Protein AF-A0A1E1WYD9-F1 (afdb_monomer_lite)

Organism: NCBI:txid187763

InterPro domains:
  IPR003378 Fringe-like, glycosyltrans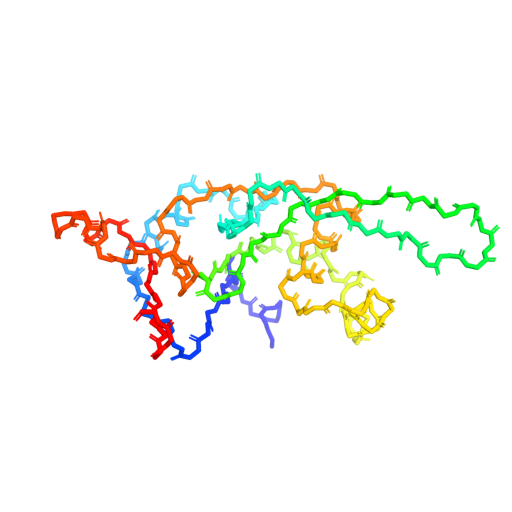ferase domain [PF02434] (2-151)

Sequence (152 aa):
FFLDSTKKWMCHFDDDNYVNVPRLVRLLQEYDPREDWYLGKPSIRQPLEILARDSSRPQRKISFWFATGGAGFCISRSLALKMLPLAGAGKFISIGEHIRLPDDVTMGYIIEHLLKKNLTVVENFHSHLEPMKFLKKEALSDQVTFSYSKFG

Radius of gyration: 16.14 Å; chains: 1; bounding box: 39×32×45 Å

Structure (mmCIF, N/CA/C/O backbone):
data_AF-A0A1E1WYD9-F1
#
_entry.id   AF-A0A1E1WYD9-F1
#
loop_
_atom_site.group_PDB
_atom_site.id
_atom_site.type_symbol
_atom_site.label_atom_id
_atom_site.label_alt_id
_atom_site.label_comp_id
_atom_site.label_asym_id
_atom_site.label_entity_id
_atom_site.label_seq_id
_atom_site.pdbx_PDB_ins_code
_atom_site.Cartn_x
_atom_site.Cartn_y
_atom_site.Cartn_z
_atom_site.occupancy
_atom_site.B_iso_or_equiv
_atom_site.auth_seq_id
_atom_site.auth_comp_id
_atom_site.auth_asym_id
_atom_site.auth_atom_id
_atom_site.pdbx_PDB_model_num
ATOM 1 N N . PHE A 1 1 ? -0.277 -19.721 -4.784 1.00 76.50 1 PHE A N 1
ATOM 2 C CA . PHE A 1 1 ? 0.007 -18.282 -4.579 1.00 76.50 1 PHE A CA 1
ATOM 3 C C . PHE A 1 1 ? -1.288 -17.466 -4.678 1.00 76.50 1 PHE A C 1
ATOM 5 O O . PHE A 1 1 ? -2.305 -18.025 -5.071 1.00 76.50 1 PHE A O 1
ATOM 12 N N . PHE A 1 2 ? -1.312 -16.178 -4.289 1.00 92.00 2 PHE A N 1
ATOM 13 C CA . PHE A 1 2 ? -2.545 -15.354 -4.262 1.00 92.00 2 PHE A CA 1
ATOM 14 C C . PHE A 1 2 ? -3.320 -15.368 -5.590 1.00 92.00 2 PHE A C 1
ATOM 16 O O . PHE A 1 2 ? -4.537 -15.551 -5.588 1.00 92.00 2 PHE A O 1
ATOM 23 N N . LEU A 1 3 ? -2.625 -15.225 -6.720 1.00 92.50 3 LEU A N 1
ATOM 24 C CA . LEU A 1 3 ? -3.264 -15.198 -8.039 1.00 92.50 3 LEU A CA 1
ATOM 25 C C . LEU A 1 3 ? -3.870 -16.552 -8.445 1.00 92.50 3 LEU A C 1
ATOM 27 O O . LEU A 1 3 ? -4.884 -16.555 -9.142 1.00 92.50 3 LEU A O 1
ATOM 31 N N . ASP A 1 4 ? -3.348 -17.665 -7.922 1.00 93.25 4 ASP A N 1
ATOM 32 C CA . ASP A 1 4 ? -3.930 -19.008 -8.101 1.00 93.25 4 ASP A CA 1
ATOM 33 C C . ASP A 1 4 ? -5.179 -19.223 -7.233 1.00 93.25 4 ASP A C 1
ATOM 35 O O . ASP A 1 4 ? -5.936 -20.170 -7.428 1.00 93.25 4 ASP A O 1
ATOM 39 N N . SER A 1 5 ? -5.402 -18.354 -6.244 1.00 94.88 5 SER A N 1
ATOM 40 C CA . SER A 1 5 ? -6.604 -18.380 -5.415 1.00 94.88 5 SER A CA 1
ATOM 41 C C . SER A 1 5 ? -7.751 -17.604 -6.069 1.00 94.88 5 SER A C 1
ATOM 43 O O . SER A 1 5 ? -7.541 -16.771 -6.949 1.00 94.88 5 SER A O 1
ATOM 45 N N . THR A 1 6 ? -8.972 -17.785 -5.564 1.00 93.81 6 THR A N 1
ATOM 46 C CA . THR A 1 6 ? -10.158 -16.990 -5.939 1.00 93.81 6 THR A CA 1
ATOM 47 C C . THR A 1 6 ? -10.335 -15.727 -5.084 1.00 93.81 6 THR A C 1
ATOM 49 O O . THR A 1 6 ? -11.394 -15.096 -5.100 1.00 93.81 6 THR A O 1
ATOM 52 N N . LYS A 1 7 ? -9.320 -15.346 -4.295 1.00 97.75 7 LYS A N 1
ATOM 53 C CA . LYS A 1 7 ? -9.411 -14.207 -3.375 1.00 97.75 7 LYS A CA 1
ATOM 54 C C . LYS A 1 7 ? -9.367 -12.875 -4.134 1.00 97.75 7 LYS A C 1
ATOM 56 O O . LYS A 1 7 ? -8.676 -12.725 -5.142 1.00 97.75 7 LYS A O 1
ATOM 61 N N . LYS A 1 8 ? -10.133 -11.911 -3.615 1.00 98.19 8 LYS A N 1
ATOM 62 C CA . LYS A 1 8 ? -10.319 -10.557 -4.170 1.00 98.19 8 LYS A CA 1
ATOM 63 C C . LYS A 1 8 ? -9.222 -9.574 -3.752 1.00 98.19 8 LYS A C 1
ATOM 65 O O . LYS A 1 8 ? -8.985 -8.606 -4.464 1.00 98.19 8 LYS A O 1
ATOM 70 N N . TRP A 1 9 ? -8.575 -9.842 -2.623 1.00 98.56 9 TRP A N 1
ATOM 71 C CA . TRP A 1 9 ? -7.601 -8.966 -1.983 1.00 98.56 9 TRP A CA 1
ATOM 72 C C . TRP A 1 9 ? -6.399 -9.778 -1.517 1.00 98.56 9 TRP A C 1
ATOM 74 O O . TRP A 1 9 ? -6.566 -10.898 -1.026 1.00 98.56 9 TRP A O 1
ATOM 84 N N . MET A 1 10 ? -5.214 -9.196 -1.663 1.00 97.88 10 MET A N 1
ATOM 85 C CA . MET A 1 10 ? -3.997 -9.618 -0.979 1.00 97.88 10 MET A CA 1
ATOM 86 C C . MET A 1 10 ? -3.626 -8.516 -0.002 1.00 97.88 10 MET A C 1
ATOM 88 O O . MET A 1 10 ? -3.658 -7.350 -0.383 1.00 97.88 10 MET A O 1
ATOM 92 N N . CYS A 1 11 ? -3.297 -8.883 1.231 1.00 98.50 11 CYS A N 1
ATOM 93 C CA . CYS A 1 11 ? -2.753 -7.957 2.209 1.00 98.50 11 CYS A CA 1
ATOM 94 C C . CYS A 1 11 ? -1.449 -8.521 2.766 1.00 98.50 11 CYS A C 1
ATOM 96 O O . CYS A 1 11 ? -1.357 -9.728 3.003 1.00 98.50 11 CYS A O 1
ATOM 98 N N . HIS A 1 12 ? -0.473 -7.641 2.954 1.00 98.25 12 HIS A N 1
ATOM 99 C CA . HIS A 1 12 ? 0.809 -7.917 3.592 1.00 98.25 12 HIS A CA 1
ATOM 100 C C . HIS A 1 12 ? 0.808 -7.326 4.998 1.00 98.25 12 HIS A C 1
ATOM 102 O O . HIS A 1 12 ? 0.322 -6.209 5.177 1.00 98.25 12 HIS A O 1
ATOM 108 N N . PHE A 1 13 ? 1.367 -8.066 5.953 1.00 97.69 13 PHE A N 1
ATOM 109 C CA . PHE A 1 13 ? 1.596 -7.650 7.335 1.00 97.69 13 PHE A CA 1
ATOM 110 C C . PHE A 1 13 ? 2.886 -8.313 7.831 1.00 97.69 13 PHE A C 1
ATOM 112 O O . PHE A 1 13 ? 3.134 -9.474 7.489 1.00 97.69 13 PHE A O 1
ATOM 119 N N . ASP A 1 14 ? 3.671 -7.595 8.630 1.00 95.75 14 ASP A N 1
ATOM 120 C CA . ASP A 1 14 ? 4.871 -8.138 9.276 1.00 95.75 14 ASP A CA 1
ATOM 121 C C . ASP A 1 14 ? 4.492 -8.968 10.520 1.00 95.75 14 ASP A C 1
ATOM 123 O O . ASP A 1 14 ? 3.357 -8.920 11.003 1.00 95.75 14 ASP A O 1
ATOM 127 N N . ASP A 1 15 ? 5.428 -9.755 11.054 1.00 95.38 15 ASP A N 1
ATOM 128 C CA . ASP A 1 15 ? 5.188 -10.602 12.234 1.00 95.38 15 ASP A CA 1
ATOM 129 C C . ASP A 1 15 ? 5.036 -9.807 13.544 1.00 95.38 15 ASP A C 1
ATOM 131 O O . ASP A 1 15 ? 4.518 -10.332 14.533 1.00 95.38 15 ASP A O 1
ATOM 135 N N . ASP A 1 16 ? 5.410 -8.526 13.532 1.00 94.00 16 ASP A N 1
ATOM 136 C CA . ASP A 1 16 ? 5.186 -7.570 14.616 1.00 94.00 16 ASP A CA 1
ATOM 137 C C . ASP A 1 16 ? 3.827 -6.842 14.536 1.00 94.00 16 ASP A C 1
ATOM 139 O O . ASP A 1 16 ? 3.520 -5.995 15.382 1.00 94.00 16 ASP A O 1
ATOM 143 N N . ASN A 1 17 ? 2.994 -7.149 13.534 1.00 97.19 17 ASN A N 1
ATOM 144 C CA . ASN A 1 17 ? 1.709 -6.487 13.342 1.00 97.19 17 ASN A CA 1
ATOM 145 C C . ASN A 1 17 ? 0.567 -7.176 14.106 1.00 97.19 17 ASN A C 1
ATOM 147 O O . ASN A 1 17 ? 0.287 -8.364 13.942 1.00 97.19 17 ASN A O 1
ATOM 151 N N . TYR A 1 18 ? -0.198 -6.384 14.860 1.00 97.12 18 TYR A N 1
ATOM 152 C CA . TYR A 1 18 ? -1.558 -6.739 15.257 1.00 97.12 18 TYR A CA 1
ATOM 153 C C . TYR A 1 18 ? -2.531 -6.336 14.149 1.00 97.12 18 TYR A C 1
ATOM 155 O O . TYR A 1 18 ? -2.541 -5.178 13.733 1.00 97.12 18 TYR A O 1
ATOM 163 N N . VAL A 1 19 ? -3.407 -7.251 13.726 1.00 98.38 19 VAL A N 1
ATOM 164 C CA . VAL A 1 19 ? -4.396 -6.995 12.668 1.00 98.38 19 VAL A CA 1
ATOM 165 C C . VAL A 1 19 ? -5.818 -7.143 13.206 1.00 98.38 19 VAL A C 1
ATOM 167 O O . VAL A 1 19 ? -6.256 -8.231 13.585 1.00 98.38 19 VAL A O 1
ATOM 170 N N . ASN A 1 20 ? -6.587 -6.056 13.170 1.00 98.25 20 ASN A N 1
ATOM 171 C CA . ASN A 1 20 ? -8.019 -6.059 13.450 1.00 98.25 20 ASN A CA 1
ATOM 172 C C . ASN A 1 20 ? -8.785 -6.545 12.208 1.00 98.25 20 ASN A C 1
ATOM 174 O O . ASN A 1 20 ? -9.271 -5.760 11.389 1.00 98.25 20 ASN A O 1
ATOM 178 N N . VAL A 1 21 ? -8.880 -7.867 12.052 1.00 98.31 21 VAL A N 1
ATOM 179 C CA . VAL A 1 21 ? -9.481 -8.502 10.867 1.00 98.31 21 VAL A CA 1
ATOM 180 C C . VAL A 1 21 ? -10.927 -8.045 10.599 1.00 98.31 21 VAL A C 1
ATOM 182 O O . VAL A 1 21 ? -11.226 -7.735 9.444 1.00 98.31 21 VAL A O 1
ATOM 185 N N . PRO A 1 22 ? -11.839 -7.933 11.591 1.00 98.19 22 PRO A N 1
ATOM 186 C CA . PRO A 1 22 ? -13.181 -7.402 11.343 1.00 98.19 22 PRO A CA 1
ATOM 187 C C . PRO A 1 22 ? -13.177 -5.988 10.750 1.00 98.19 22 PRO A C 1
ATOM 189 O O . PRO A 1 22 ? -13.935 -5.717 9.814 1.00 98.19 22 PRO A O 1
ATOM 192 N N . ARG A 1 23 ? -12.316 -5.092 11.252 1.00 98.25 23 ARG A N 1
ATOM 193 C CA . ARG A 1 23 ? -12.184 -3.736 10.705 1.00 98.25 23 ARG A CA 1
ATOM 194 C C . ARG A 1 23 ? -11.578 -3.747 9.303 1.00 98.25 23 ARG A C 1
ATOM 196 O O . ARG A 1 23 ? -12.102 -3.046 8.438 1.00 98.25 23 ARG A O 1
ATOM 203 N N . LEU A 1 24 ? -10.553 -4.571 9.065 1.00 98.69 24 LEU A N 1
ATOM 204 C CA . LEU A 1 24 ? -9.955 -4.769 7.742 1.00 98.69 24 LEU A CA 1
ATOM 205 C C . LEU A 1 24 ? -11.007 -5.205 6.717 1.00 98.69 24 LEU A C 1
ATOM 207 O O . LEU A 1 24 ? -11.109 -4.613 5.649 1.00 98.69 24 LEU A O 1
ATOM 211 N N . VAL A 1 25 ? -11.825 -6.210 7.039 1.00 98.38 25 VAL A N 1
ATOM 212 C CA . VAL A 1 25 ? -12.864 -6.703 6.121 1.00 98.38 25 VAL A CA 1
ATOM 213 C C . VAL A 1 25 ? -13.879 -5.608 5.794 1.00 98.38 25 VAL A C 1
ATOM 215 O O . VAL A 1 25 ? -14.225 -5.460 4.625 1.00 98.38 25 VAL A O 1
ATOM 218 N N . ARG A 1 26 ? -14.319 -4.822 6.789 1.00 98.44 26 ARG A N 1
ATOM 219 C CA . ARG A 1 26 ? -15.225 -3.682 6.559 1.00 98.44 26 ARG A CA 1
ATOM 220 C C . ARG A 1 26 ? -14.594 -2.640 5.639 1.00 98.44 26 ARG A C 1
ATOM 222 O O . ARG A 1 26 ? -15.234 -2.252 4.674 1.00 98.44 26 ARG A O 1
ATOM 229 N N . LEU A 1 27 ? -13.335 -2.269 5.886 1.00 98.56 27 LEU A N 1
ATOM 230 C CA . LEU A 1 27 ? -12.596 -1.344 5.023 1.00 98.56 27 LEU A CA 1
ATOM 231 C C . LEU A 1 27 ? -12.559 -1.854 3.576 1.00 98.56 27 LEU A C 1
ATOM 233 O O . LEU A 1 27 ? -12.897 -1.128 2.653 1.00 98.56 27 LEU A O 1
ATOM 237 N N . LEU A 1 28 ? -12.180 -3.116 3.361 1.00 98.62 28 LEU A N 1
ATOM 238 C CA . LEU A 1 28 ? -12.050 -3.687 2.015 1.00 98.62 28 LEU A CA 1
ATOM 239 C C . LEU A 1 28 ? -13.388 -3.816 1.265 1.00 98.62 28 LEU A C 1
ATOM 241 O O . LEU A 1 28 ? -13.381 -3.976 0.045 1.00 98.62 28 LEU A O 1
ATOM 245 N N . GLN A 1 29 ? -14.526 -3.784 1.965 1.00 98.25 29 GLN A N 1
ATOM 246 C CA . GLN A 1 29 ? -15.860 -3.766 1.353 1.00 98.25 29 GLN A CA 1
ATOM 247 C C . GLN A 1 29 ? -16.242 -2.389 0.796 1.00 98.25 29 GLN A C 1
ATOM 249 O O . GLN A 1 29 ? -17.143 -2.317 -0.037 1.00 98.25 29 GLN A O 1
ATOM 254 N N . GLU A 1 30 ? -15.559 -1.322 1.216 1.00 98.31 30 GLU A N 1
ATOM 255 C CA . GLU A 1 30 ? -15.791 0.046 0.736 1.00 98.31 30 GLU A CA 1
ATOM 256 C C . GLU A 1 30 ? -15.247 0.262 -0.695 1.00 98.31 30 GLU A C 1
ATOM 258 O O . GLU A 1 30 ? -15.606 1.238 -1.348 1.00 98.31 30 GLU A O 1
ATOM 263 N N . TYR A 1 31 ? -14.427 -0.665 -1.210 1.00 98.44 31 TYR A N 1
ATOM 264 C CA . TYR A 1 31 ? -13.738 -0.557 -2.500 1.00 98.44 31 TYR A CA 1
ATOM 265 C C . TYR A 1 31 ? -14.141 -1.684 -3.463 1.00 98.44 31 TYR A C 1
ATOM 267 O O . TYR A 1 31 ? -14.209 -2.853 -3.075 1.00 98.44 31 TYR A O 1
ATOM 275 N N . ASP A 1 32 ? -14.345 -1.369 -4.750 1.00 98.38 32 ASP A N 1
ATOM 276 C CA . ASP A 1 32 ? -14.593 -2.393 -5.775 1.00 98.38 32 ASP A CA 1
ATOM 277 C C . ASP A 1 32 ? -13.287 -3.146 -6.107 1.00 98.38 32 ASP A C 1
ATOM 279 O O . ASP A 1 32 ? -12.370 -2.562 -6.686 1.00 98.38 32 ASP A O 1
ATOM 283 N N . PRO A 1 33 ? -13.169 -4.457 -5.818 1.00 97.62 33 PRO A N 1
ATOM 284 C CA . PRO A 1 33 ? -11.943 -5.221 -6.071 1.00 97.62 33 PRO A CA 1
ATOM 285 C C . PRO A 1 33 ? -11.625 -5.434 -7.562 1.00 97.62 33 PRO A C 1
ATOM 287 O O . PRO A 1 33 ? -10.569 -5.988 -7.890 1.00 97.62 33 PRO A O 1
ATOM 290 N N . ARG A 1 34 ? -12.543 -5.066 -8.467 1.00 97.50 34 ARG A N 1
ATOM 291 C CA . ARG A 1 34 ? -12.327 -5.070 -9.923 1.00 97.50 34 ARG A CA 1
ATOM 292 C C . ARG A 1 34 ? -11.590 -3.822 -10.404 1.00 97.50 34 ARG A C 1
ATOM 294 O O . ARG A 1 34 ? -11.094 -3.821 -11.526 1.00 97.50 34 ARG A O 1
ATOM 301 N N . GLU A 1 35 ? -11.503 -2.794 -9.569 1.00 98.44 35 GLU A N 1
ATOM 302 C CA . GLU A 1 35 ? -10.683 -1.612 -9.810 1.00 98.44 35 GLU A CA 1
ATOM 303 C C . GLU A 1 35 ? -9.280 -1.785 -9.216 1.00 98.44 35 GLU A C 1
ATOM 305 O O . GLU A 1 35 ? -9.002 -2.731 -8.473 1.00 98.44 35 GLU A O 1
ATOM 310 N N . ASP A 1 36 ? -8.363 -0.892 -9.581 1.00 98.56 36 ASP A N 1
ATOM 311 C CA . ASP A 1 36 ? -6.958 -0.981 -9.192 1.00 98.56 36 ASP A CA 1
ATOM 312 C C . ASP A 1 36 ? -6.718 -0.236 -7.878 1.00 98.56 36 ASP A C 1
ATOM 314 O O . ASP A 1 36 ? -6.528 0.979 -7.885 1.00 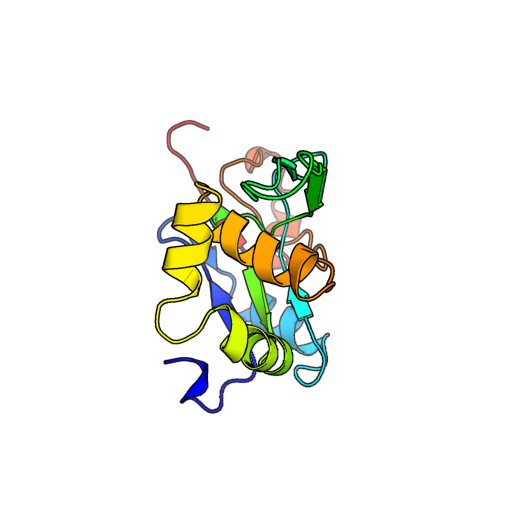98.56 36 ASP A O 1
ATOM 318 N N . TRP A 1 37 ? -6.687 -0.969 -6.767 1.00 98.75 37 TRP A N 1
ATOM 319 C CA . TRP A 1 37 ? -6.491 -0.388 -5.442 1.00 98.75 37 TRP A CA 1
ATOM 320 C C . TRP A 1 37 ? -5.163 -0.813 -4.842 1.00 98.75 37 TRP A C 1
ATOM 322 O O . TRP A 1 37 ? -4.871 -2.008 -4.768 1.00 98.75 37 TRP A O 1
ATOM 332 N N . TYR A 1 38 ? -4.407 0.177 -4.373 1.00 98.81 38 TYR A N 1
ATOM 333 C CA . TYR A 1 38 ? -3.259 0.020 -3.489 1.00 98.81 38 TYR A CA 1
ATOM 334 C C . TYR A 1 38 ? -3.559 0.795 -2.211 1.00 98.81 38 TYR A C 1
ATOM 336 O O . TYR A 1 38 ? -3.549 2.021 -2.224 1.00 98.81 38 TYR A O 1
ATOM 344 N N . LEU A 1 39 ? -3.915 0.082 -1.147 1.00 98.88 39 LEU A N 1
ATOM 345 C CA . LEU A 1 39 ? -4.378 0.651 0.116 1.00 98.88 39 LEU A CA 1
ATOM 346 C C . LEU A 1 39 ? -3.284 0.502 1.169 1.00 98.88 39 LEU A C 1
ATOM 348 O O . LEU A 1 39 ? -2.757 -0.594 1.351 1.00 98.88 39 LEU A O 1
ATOM 352 N N . GLY A 1 40 ? -2.976 1.567 1.896 1.00 98.56 40 GLY A N 1
ATOM 353 C CA . GLY A 1 40 ? -2.011 1.519 2.992 1.00 98.56 40 GLY A CA 1
ATOM 354 C C . GLY A 1 40 ? -1.628 2.914 3.455 1.00 98.56 40 GLY A C 1
ATOM 355 O O . GLY A 1 40 ? -2.319 3.882 3.141 1.00 98.56 40 GLY A O 1
ATOM 356 N N . LYS A 1 41 ? -0.520 3.031 4.185 1.00 98.12 41 LYS A N 1
ATOM 357 C CA . LYS A 1 41 ? -0.061 4.315 4.721 1.00 98.12 41 LYS A CA 1
ATOM 358 C C . LYS A 1 41 ? 1.441 4.506 4.506 1.00 98.12 41 LYS A C 1
ATOM 360 O O . LYS A 1 41 ? 2.207 3.599 4.835 1.00 98.12 41 LYS A O 1
ATOM 365 N N . PRO A 1 42 ? 1.888 5.650 3.959 1.00 97.31 42 PRO A N 1
ATOM 366 C CA . PRO A 1 42 ? 3.305 5.978 3.927 1.00 97.31 42 PRO A CA 1
ATOM 367 C C . PRO A 1 42 ? 3.758 6.454 5.315 1.00 97.31 42 PRO A C 1
ATOM 369 O O . PRO A 1 42 ? 3.099 7.276 5.945 1.00 97.31 42 PRO A O 1
ATOM 372 N N . SER A 1 43 ? 4.917 5.993 5.784 1.00 91.50 43 SER A N 1
ATOM 373 C CA . SER A 1 43 ? 5.555 6.500 7.013 1.00 91.50 43 SER A CA 1
ATOM 374 C C . SER A 1 43 ? 6.564 7.634 6.761 1.00 91.50 43 SER A C 1
ATOM 376 O O . SER A 1 43 ? 7.243 8.084 7.682 1.00 91.50 43 SER A O 1
ATOM 378 N N . ILE A 1 44 ? 6.665 8.126 5.522 1.00 93.00 44 ILE A N 1
ATOM 379 C CA . ILE A 1 44 ? 7.499 9.277 5.140 1.00 93.00 44 ILE A CA 1
ATOM 380 C C . ILE A 1 44 ? 6.636 10.503 4.825 1.00 93.00 44 ILE A C 1
ATOM 382 O O . ILE A 1 44 ? 5.483 10.379 4.429 1.00 93.00 44 ILE A O 1
ATOM 386 N N . ARG A 1 45 ? 7.193 11.709 5.005 1.00 92.38 45 ARG A N 1
ATOM 387 C CA . ARG A 1 45 ? 6.455 12.983 4.842 1.00 92.38 45 ARG A CA 1
ATOM 388 C C . ARG A 1 45 ? 6.390 13.507 3.407 1.00 9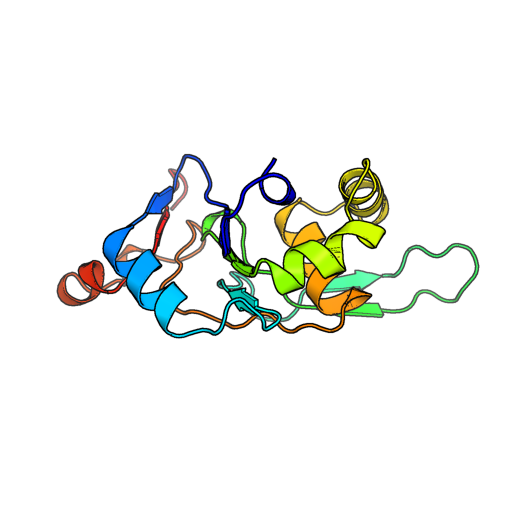2.38 45 ARG A C 1
ATOM 390 O O . ARG A 1 45 ? 5.606 14.404 3.124 1.00 92.38 45 ARG A O 1
ATOM 397 N N . GLN A 1 46 ? 7.240 12.993 2.529 1.00 95.69 46 GLN A N 1
ATOM 398 C CA . GLN A 1 46 ? 7.344 13.388 1.126 1.00 95.69 46 GLN A CA 1
ATOM 399 C C . GLN A 1 46 ? 7.587 12.133 0.285 1.00 95.69 46 GLN A C 1
ATOM 401 O O . GLN A 1 46 ? 8.137 11.176 0.836 1.00 95.69 46 GLN A O 1
ATOM 406 N N . PRO A 1 47 ? 7.212 12.111 -1.006 1.00 96.19 47 PRO A N 1
ATOM 407 C CA . PRO A 1 47 ? 7.436 10.940 -1.836 1.00 96.19 47 PRO A CA 1
ATOM 408 C C . PRO A 1 47 ? 8.931 10.626 -1.917 1.00 96.19 47 PRO A C 1
ATOM 410 O O . PRO A 1 47 ? 9.779 11.522 -1.863 1.00 96.19 47 PRO A O 1
ATOM 413 N N . LEU A 1 48 ? 9.262 9.345 -2.046 1.00 96.88 48 LEU A N 1
ATOM 414 C CA . LEU A 1 48 ? 10.644 8.911 -2.145 1.00 96.88 48 LEU A CA 1
ATOM 415 C C . LEU A 1 48 ? 11.225 9.362 -3.485 1.00 96.88 48 LEU A C 1
ATOM 417 O O . LEU A 1 48 ? 10.671 9.048 -4.538 1.00 96.88 48 LEU A O 1
ATOM 421 N N . GLU A 1 49 ? 12.361 10.056 -3.447 1.00 95.88 49 GLU A N 1
ATOM 422 C CA . GLU A 1 49 ? 13.109 10.429 -4.645 1.00 95.88 49 GLU A CA 1
ATOM 423 C C . GLU A 1 49 ? 14.314 9.512 -4.854 1.00 95.88 49 GLU A C 1
ATOM 425 O O . GLU A 1 49 ? 15.167 9.374 -3.977 1.00 95.88 49 GLU A O 1
ATOM 430 N N . ILE A 1 50 ? 14.418 8.923 -6.045 1.00 93.62 50 ILE A N 1
ATOM 431 C CA . ILE A 1 50 ? 15.566 8.114 -6.467 1.00 93.62 50 ILE A CA 1
ATOM 432 C C . ILE A 1 50 ? 16.061 8.552 -7.845 1.00 93.62 50 ILE A C 1
ATOM 434 O O . ILE A 1 50 ? 15.340 9.177 -8.624 1.00 93.62 50 ILE A O 1
ATOM 438 N N . LEU A 1 51 ? 17.303 8.202 -8.174 1.00 89.81 51 LEU A N 1
ATOM 439 C CA . LEU A 1 51 ? 17.857 8.395 -9.513 1.00 89.81 51 LEU A CA 1
ATOM 440 C C . LEU A 1 51 ? 17.669 7.119 -10.334 1.00 89.81 51 LEU A C 1
ATOM 442 O O . LEU A 1 51 ? 18.067 6.037 -9.899 1.00 89.81 51 LEU A O 1
ATOM 446 N N . ALA A 1 52 ? 17.092 7.254 -11.528 1.00 82.56 52 ALA A N 1
ATOM 447 C CA . ALA A 1 52 ? 17.005 6.166 -12.492 1.00 82.56 52 ALA A CA 1
ATOM 448 C C . ALA A 1 52 ? 18.416 5.662 -12.834 1.00 82.56 52 ALA A C 1
ATOM 450 O O . ALA A 1 52 ? 19.279 6.447 -13.234 1.00 82.56 52 ALA A O 1
ATOM 451 N N . ARG A 1 53 ? 18.645 4.353 -12.696 1.00 75.12 53 ARG A N 1
ATOM 452 C CA . ARG A 1 53 ? 19.939 3.705 -12.966 1.00 75.12 53 ARG A CA 1
ATOM 453 C C . ARG A 1 53 ? 20.008 3.136 -14.386 1.00 75.12 53 ARG A C 1
ATOM 455 O O . ARG A 1 53 ? 20.415 1.996 -14.583 1.00 75.12 53 ARG A O 1
ATOM 462 N N . ASP A 1 54 ? 19.596 3.932 -15.370 1.00 69.81 54 ASP A N 1
ATOM 463 C CA . ASP A 1 54 ? 19.760 3.596 -16.787 1.00 69.81 54 ASP A CA 1
ATOM 464 C C . ASP A 1 54 ? 21.133 4.088 -17.261 1.00 69.81 54 ASP A C 1
ATOM 466 O O . ASP A 1 54 ? 21.432 5.280 -17.209 1.00 69.81 54 ASP A O 1
ATOM 470 N N . SER A 1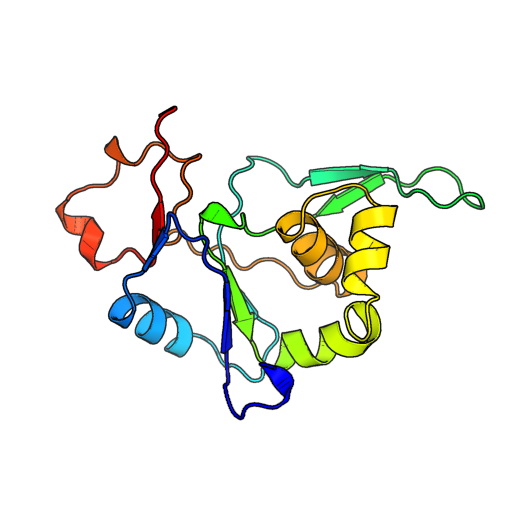 55 ? 21.981 3.162 -17.707 1.00 57.47 55 SER A N 1
ATOM 471 C CA . SER A 1 55 ? 23.327 3.437 -18.220 1.00 57.47 55 SER A CA 1
ATOM 472 C C . SER A 1 55 ? 23.334 4.177 -19.564 1.00 57.47 55 SER A C 1
ATOM 474 O O . SER A 1 55 ? 24.387 4.655 -19.980 1.00 57.47 55 SER A O 1
ATOM 476 N N . SER A 1 56 ? 22.186 4.297 -20.240 1.00 61.66 56 SER A N 1
ATOM 477 C CA . SER A 1 56 ? 22.069 4.858 -21.594 1.00 61.66 56 SER A CA 1
ATOM 478 C C . SER A 1 56 ? 21.439 6.254 -21.669 1.00 61.66 56 SER A C 1
ATOM 480 O O . SER A 1 56 ? 21.405 6.854 -22.746 1.00 61.66 56 SER A O 1
ATOM 482 N N . ARG A 1 57 ? 20.931 6.798 -20.553 1.00 61.94 57 ARG A N 1
ATOM 483 C CA . ARG A 1 57 ? 20.198 8.076 -20.522 1.00 61.94 57 ARG A CA 1
ATOM 484 C C . ARG A 1 57 ? 20.671 8.971 -19.374 1.00 61.94 57 ARG A C 1
ATOM 486 O O . ARG A 1 57 ? 21.119 8.459 -18.351 1.00 61.94 57 ARG A O 1
ATOM 493 N N . PRO A 1 58 ? 20.555 10.308 -19.501 1.00 69.81 58 PRO A N 1
ATOM 494 C CA . PRO A 1 58 ? 20.820 11.207 -18.383 1.00 69.81 58 PRO A CA 1
ATOM 495 C C . PRO A 1 58 ? 19.971 10.810 -17.169 1.00 69.81 58 PRO A C 1
ATOM 497 O O . PRO A 1 58 ? 18.782 10.509 -17.311 1.00 69.81 58 PRO A O 1
ATOM 500 N N . GLN A 1 59 ? 20.599 10.796 -15.987 1.00 70.62 59 GLN A N 1
ATOM 501 C CA . GLN A 1 59 ? 19.972 10.382 -14.730 1.00 70.62 59 GLN A CA 1
ATOM 502 C C . GLN A 1 59 ? 18.671 11.155 -14.503 1.00 70.62 59 GLN A C 1
ATOM 504 O O . GLN A 1 59 ? 18.668 12.351 -14.208 1.00 70.62 59 GLN A O 1
ATOM 509 N N . ARG A 1 60 ? 17.543 10.456 -14.641 1.00 83.06 60 ARG A N 1
ATOM 510 C CA . ARG A 1 60 ? 16.216 11.020 -14.406 1.00 83.06 60 ARG A CA 1
ATOM 511 C C . ARG A 1 60 ? 15.839 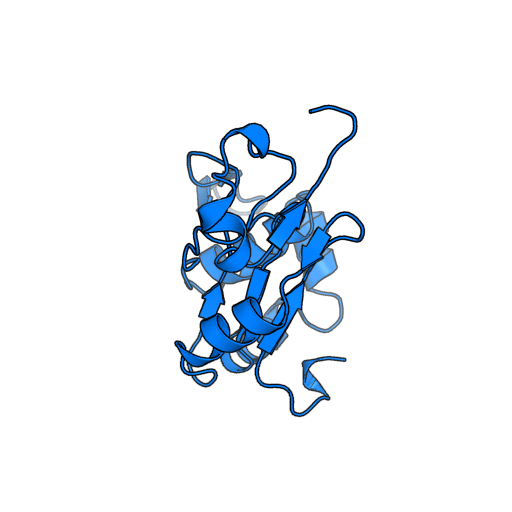10.812 -12.946 1.00 83.06 60 ARG A C 1
ATOM 513 O O . ARG A 1 60 ? 15.895 9.689 -12.451 1.00 83.06 60 ARG A O 1
ATOM 520 N N . LYS A 1 61 ? 15.408 11.880 -12.274 1.00 90.38 61 LYS A N 1
ATOM 521 C CA . LYS A 1 61 ? 14.787 11.771 -10.951 1.00 90.38 61 LYS A CA 1
ATOM 522 C C . LYS A 1 61 ? 13.427 11.084 -11.067 1.00 90.38 61 LYS A C 1
ATOM 524 O O . LYS A 1 61 ? 12.612 11.439 -11.922 1.00 90.38 61 LYS A O 1
ATOM 529 N N . ILE A 1 62 ? 13.204 10.105 -10.206 1.00 93.25 62 ILE A N 1
ATOM 530 C CA . ILE A 1 62 ? 11.955 9.370 -10.048 1.00 93.25 62 ILE A CA 1
ATOM 531 C C . ILE A 1 62 ? 11.425 9.688 -8.652 1.00 93.25 62 ILE A C 1
ATOM 533 O O . ILE A 1 62 ? 12.180 9.606 -7.691 1.00 93.25 62 ILE A O 1
ATOM 537 N N . SER A 1 63 ? 10.149 10.056 -8.559 1.00 95.94 63 SER A N 1
ATOM 538 C CA . SER A 1 63 ? 9.459 10.380 -7.309 1.00 95.94 63 SER A CA 1
ATOM 539 C C . SER A 1 63 ? 8.167 9.565 -7.231 1.00 95.94 63 SER A C 1
ATOM 541 O O . SER A 1 63 ? 7.452 9.493 -8.236 1.00 95.94 63 SER A O 1
ATOM 543 N N . PHE A 1 64 ? 7.917 8.895 -6.104 1.00 97.56 64 PHE A N 1
ATOM 544 C CA . PHE A 1 64 ? 6.740 8.038 -5.895 1.00 97.56 64 PHE A CA 1
ATOM 545 C C . PHE A 1 64 ? 6.463 7.791 -4.407 1.00 97.56 64 PHE A C 1
ATOM 547 O O . PHE A 1 64 ? 7.377 7.853 -3.580 1.00 97.56 64 PHE A O 1
ATOM 554 N N . TRP A 1 65 ? 5.212 7.485 -4.064 1.00 98.38 65 TRP A N 1
ATOM 555 C CA . TRP A 1 65 ? 4.860 6.993 -2.730 1.00 98.38 65 TRP A CA 1
ATOM 556 C C . TRP A 1 65 ? 4.910 5.467 -2.647 1.00 98.38 65 TRP A C 1
ATOM 558 O O . TRP A 1 65 ? 4.885 4.756 -3.649 1.00 98.38 65 TRP A O 1
ATOM 568 N N . PHE A 1 66 ? 4.969 4.954 -1.423 1.00 98.44 66 PHE A N 1
ATOM 569 C CA . PHE A 1 66 ? 4.821 3.534 -1.129 1.00 98.44 66 PHE A CA 1
ATOM 570 C C . PHE A 1 66 ? 4.103 3.366 0.212 1.00 98.44 66 PHE A C 1
ATOM 572 O O . PHE A 1 66 ? 4.242 4.205 1.104 1.00 98.44 66 PHE A O 1
ATOM 579 N N . ALA A 1 67 ? 3.314 2.301 0.346 1.00 98.44 67 ALA A N 1
ATOM 580 C CA . ALA A 1 67 ? 2.771 1.903 1.637 1.00 98.44 67 ALA A CA 1
ATOM 581 C C . ALA A 1 67 ? 3.880 1.232 2.448 1.00 98.44 67 ALA A C 1
ATOM 583 O O . ALA A 1 67 ? 4.532 0.319 1.946 1.00 98.44 67 ALA A O 1
ATOM 584 N N . THR A 1 68 ? 4.091 1.673 3.684 1.00 97.69 68 THR A N 1
ATOM 585 C CA . THR A 1 68 ? 5.133 1.120 4.551 1.00 97.69 68 THR A CA 1
ATOM 586 C C . THR A 1 68 ? 4.776 -0.302 4.973 1.00 97.69 68 THR A C 1
ATOM 588 O O . THR A 1 68 ? 3.705 -0.526 5.537 1.00 97.69 68 THR A O 1
ATOM 591 N N . GLY A 1 69 ? 5.682 -1.253 4.726 1.00 97.00 69 GLY A N 1
ATOM 592 C CA . GLY A 1 69 ? 5.455 -2.683 4.970 1.00 97.00 69 GLY A CA 1
ATOM 593 C C . GLY A 1 69 ? 5.028 -2.981 6.407 1.00 97.00 69 GLY A C 1
ATOM 594 O O . GLY A 1 69 ? 4.002 -3.622 6.611 1.00 97.00 69 GLY A O 1
ATOM 595 N N . GLY A 1 70 ? 5.717 -2.378 7.380 1.00 95.62 70 GLY A N 1
ATOM 596 C CA . GLY A 1 70 ? 5.419 -2.538 8.806 1.00 95.62 70 GLY A CA 1
ATOM 597 C C . GLY A 1 70 ? 4.128 -1.872 9.293 1.00 95.62 70 GLY A C 1
ATOM 598 O O . GLY A 1 70 ? 3.767 -2.064 10.448 1.00 95.62 70 GLY A O 1
ATOM 599 N N . ALA A 1 71 ? 3.427 -1.088 8.463 1.00 97.44 71 ALA A N 1
ATOM 600 C CA . ALA A 1 71 ? 2.041 -0.691 8.742 1.00 97.44 71 ALA A CA 1
ATOM 601 C C . ALA A 1 71 ? 1.039 -1.732 8.224 1.00 97.44 71 ALA A C 1
ATOM 603 O O . ALA A 1 71 ? -0.108 -1.758 8.660 1.00 97.44 71 ALA A O 1
ATOM 604 N N . GLY A 1 72 ? 1.454 -2.555 7.266 1.00 98.31 72 GLY A N 1
ATOM 605 C CA . GLY A 1 72 ? 0.594 -3.362 6.422 1.00 98.31 72 GLY A CA 1
ATOM 606 C C . GLY A 1 72 ? 0.010 -2.587 5.240 1.00 98.31 72 GLY A C 1
ATOM 607 O O . GLY A 1 72 ? -0.158 -1.365 5.261 1.00 98.31 72 GLY A O 1
ATOM 608 N N . PHE A 1 73 ? -0.318 -3.321 4.180 1.00 98.75 73 PHE A N 1
ATOM 609 C CA . PHE A 1 73 ? -0.972 -2.778 2.989 1.00 98.75 73 PHE A CA 1
ATOM 610 C C . PHE A 1 73 ? -1.805 -3.847 2.291 1.00 98.75 73 PHE A C 1
ATOM 612 O O . PHE A 1 73 ? -1.591 -5.042 2.490 1.00 98.75 73 PHE A O 1
ATOM 619 N N . CYS A 1 74 ? -2.727 -3.429 1.426 1.00 98.81 74 CYS A N 1
ATOM 620 C CA . CYS A 1 74 ? -3.541 -4.326 0.615 1.00 98.81 74 CYS A CA 1
ATOM 621 C C . CYS A 1 74 ? -3.552 -3.913 -0.856 1.00 98.81 74 CYS A C 1
ATOM 623 O O . CYS A 1 74 ? -3.556 -2.728 -1.185 1.00 98.81 74 CYS A O 1
ATOM 625 N N . ILE A 1 75 ? -3.624 -4.899 -1.749 1.00 98.69 75 ILE A N 1
ATOM 626 C CA . ILE A 1 75 ? -3.842 -4.694 -3.180 1.00 98.69 75 ILE A CA 1
ATOM 627 C C . ILE A 1 75 ? -5.055 -5.481 -3.674 1.00 98.69 75 ILE A C 1
ATOM 629 O O . ILE A 1 75 ? -5.297 -6.622 -3.257 1.00 98.69 75 ILE A O 1
ATOM 633 N N . SER A 1 76 ? -5.820 -4.876 -4.583 1.00 98.75 76 SER A N 1
ATOM 634 C CA . SER A 1 76 ? -6.930 -5.562 -5.244 1.00 98.75 76 SER A CA 1
ATOM 635 C C . SER A 1 76 ? -6.422 -6.621 -6.222 1.00 98.75 76 SER A C 1
ATOM 637 O O . SER A 1 76 ? -5.309 -6.546 -6.755 1.00 98.75 76 SER A O 1
ATOM 639 N N . ARG A 1 77 ? -7.262 -7.619 -6.517 1.00 97.81 77 ARG A N 1
ATOM 640 C CA . ARG A 1 77 ? -6.943 -8.644 -7.520 1.00 97.81 77 ARG A CA 1
ATOM 641 C C . ARG A 1 77 ? -6.681 -8.032 -8.899 1.00 97.81 77 ARG A C 1
ATOM 643 O O . ARG A 1 77 ? -5.765 -8.490 -9.577 1.00 97.81 77 ARG A O 1
ATOM 650 N N . SER A 1 78 ? -7.450 -7.015 -9.306 1.00 98.31 78 SER A N 1
ATOM 651 C CA . SER A 1 78 ? -7.230 -6.323 -10.587 1.00 98.31 78 SER A CA 1
ATOM 652 C C . SER A 1 78 ? -5.823 -5.728 -10.669 1.00 98.31 78 SER A C 1
ATOM 654 O O . SER A 1 78 ? -5.104 -5.975 -11.642 1.00 98.31 78 SER A O 1
ATOM 656 N N . LEU A 1 79 ? -5.386 -5.021 -9.619 1.00 98.56 79 LEU A N 1
ATOM 657 C CA . LEU A 1 79 ? -4.045 -4.446 -9.581 1.00 98.56 79 LEU A CA 1
ATOM 658 C C . LEU A 1 79 ? -2.967 -5.536 -9.601 1.00 98.56 79 LEU A C 1
ATOM 660 O O . LEU A 1 79 ? -2.027 -5.455 -10.390 1.00 98.56 79 LEU A O 1
ATOM 664 N N . ALA A 1 80 ? -3.125 -6.593 -8.805 1.00 97.62 80 ALA A N 1
ATOM 665 C CA . ALA A 1 80 ? -2.164 -7.693 -8.769 1.00 97.62 80 ALA A CA 1
ATOM 666 C C . ALA A 1 80 ? -2.002 -8.396 -10.132 1.00 97.62 80 ALA A C 1
ATOM 668 O O . ALA A 1 80 ? -0.889 -8.761 -10.512 1.00 97.62 80 ALA A O 1
ATOM 669 N N . LEU A 1 81 ? -3.085 -8.548 -10.903 1.00 97.25 81 LEU A N 1
ATOM 670 C CA . LEU A 1 81 ? -3.021 -9.083 -12.269 1.00 97.25 81 LEU A CA 1
ATOM 671 C C . LEU A 1 81 ? -2.244 -8.154 -13.213 1.00 97.25 81 LEU A C 1
ATOM 673 O O . LEU A 1 81 ? -1.466 -8.637 -14.033 1.00 97.25 81 LEU A O 1
ATOM 677 N N . LYS A 1 82 ? -2.394 -6.832 -13.075 1.00 97.88 82 LYS A N 1
ATOM 678 C CA . LYS A 1 82 ? -1.617 -5.838 -13.843 1.00 97.88 82 LYS A CA 1
ATOM 679 C C . LYS A 1 82 ? -0.148 -5.783 -13.437 1.00 97.88 82 LYS A C 1
ATOM 681 O O . LYS A 1 82 ? 0.701 -5.470 -14.266 1.00 97.88 82 LYS A O 1
ATOM 686 N N . MET A 1 83 ? 0.165 -6.122 -12.189 1.00 97.56 83 MET A N 1
ATOM 687 C CA . MET A 1 83 ? 1.544 -6.259 -11.727 1.00 97.56 83 MET A CA 1
ATOM 688 C C . MET A 1 83 ? 2.226 -7.511 -12.282 1.00 97.56 83 MET A C 1
ATOM 690 O O . MET A 1 83 ? 3.444 -7.504 -12.436 1.00 97.56 83 MET A O 1
ATOM 694 N N . LEU A 1 84 ? 1.485 -8.577 -12.607 1.00 95.69 84 LEU A N 1
ATOM 695 C CA . LEU A 1 84 ? 2.056 -9.876 -12.980 1.00 95.69 84 LEU A CA 1
ATOM 696 C C . LEU A 1 84 ? 3.106 -9.811 -14.113 1.00 95.69 84 LEU A C 1
ATOM 698 O O . LEU A 1 84 ? 4.174 -10.400 -13.939 1.00 95.69 84 LEU A O 1
ATOM 702 N N . PRO A 1 85 ? 2.908 -9.079 -15.229 1.00 96.06 85 PRO A N 1
ATOM 703 C CA . PRO A 1 85 ? 3.924 -8.973 -16.279 1.00 96.06 85 PRO A CA 1
ATOM 704 C C . PRO A 1 85 ? 5.218 -8.276 -15.830 1.00 96.06 85 PRO A C 1
ATOM 706 O O . PRO A 1 85 ? 6.273 -8.529 -16.418 1.00 96.06 85 PRO A O 1
ATOM 709 N N . LEU A 1 86 ? 5.141 -7.417 -14.807 1.00 95.12 86 LEU A N 1
ATOM 710 C CA . LEU A 1 86 ? 6.247 -6.604 -14.287 1.00 95.12 86 LEU A CA 1
ATOM 711 C C . LEU A 1 86 ? 6.950 -7.246 -13.085 1.00 95.12 86 LEU A C 1
ATOM 713 O O . LEU A 1 86 ? 8.155 -7.098 -12.943 1.00 95.12 86 LEU A O 1
ATOM 717 N N . ALA A 1 87 ? 6.204 -7.948 -12.233 1.00 94.94 87 ALA A N 1
ATOM 718 C CA . ALA A 1 87 ? 6.661 -8.453 -10.939 1.00 94.94 87 ALA A CA 1
ATOM 719 C C . ALA A 1 87 ? 6.731 -9.990 -10.874 1.00 94.94 87 ALA A C 1
ATOM 721 O O . ALA A 1 87 ? 7.440 -10.550 -10.039 1.00 94.94 87 ALA A O 1
ATOM 722 N N . GLY A 1 88 ? 6.001 -10.693 -11.744 1.00 93.00 88 GLY A N 1
ATOM 723 C CA . GLY A 1 88 ? 5.952 -12.153 -11.761 1.00 93.00 88 GLY A CA 1
ATOM 724 C C . GLY A 1 88 ? 7.264 -12.807 -12.198 1.00 93.00 88 GLY A C 1
ATOM 725 O O . GLY A 1 88 ? 8.148 -12.155 -12.751 1.00 93.00 88 GLY A O 1
ATOM 726 N N . ALA A 1 89 ? 7.367 -14.122 -11.981 1.00 92.06 89 ALA A N 1
ATOM 727 C CA . ALA A 1 89 ? 8.485 -14.957 -12.441 1.00 92.06 89 ALA A CA 1
ATOM 728 C C . ALA A 1 89 ? 9.880 -14.411 -12.058 1.00 92.06 89 ALA A C 1
ATOM 730 O O . ALA A 1 89 ? 10.784 -14.358 -12.885 1.00 92.06 89 ALA A O 1
ATOM 731 N N . GLY A 1 90 ? 10.039 -13.959 -10.809 1.00 92.81 90 GLY A N 1
ATOM 732 C CA . GLY A 1 90 ? 11.311 -13.449 -10.279 1.00 92.81 90 GLY A CA 1
ATOM 733 C C . GLY A 1 90 ? 11.631 -11.991 -10.629 1.00 92.81 90 GLY A C 1
ATOM 734 O O . GLY A 1 90 ? 12.542 -11.422 -10.034 1.00 92.81 90 GLY A O 1
ATOM 735 N N . LYS A 1 91 ? 10.860 -11.341 -11.514 1.00 96.25 91 LYS A N 1
ATOM 736 C CA . LYS A 1 91 ? 11.114 -9.946 -11.917 1.00 96.25 91 LYS A CA 1
ATOM 737 C C . LYS A 1 91 ? 11.014 -8.954 -10.760 1.00 96.25 91 LYS A C 1
ATOM 739 O O . LYS A 1 91 ? 11.744 -7.971 -10.762 1.00 96.25 91 LYS A O 1
ATOM 744 N N . PHE A 1 92 ? 10.152 -9.212 -9.771 1.00 96.38 92 PHE A N 1
ATOM 745 C CA . PHE A 1 92 ? 10.068 -8.387 -8.563 1.00 96.38 92 PHE A CA 1
ATOM 746 C C . PHE A 1 92 ? 11.427 -8.276 -7.857 1.00 96.38 92 PHE A C 1
ATOM 748 O O . PHE A 1 92 ? 11.885 -7.169 -7.590 1.00 96.38 92 PHE A O 1
ATOM 755 N N . ILE A 1 93 ? 12.101 -9.413 -7.651 1.00 96.00 93 ILE A N 1
ATOM 756 C CA . ILE A 1 93 ? 13.426 -9.476 -7.020 1.00 96.00 93 ILE A CA 1
ATOM 757 C C . ILE A 1 93 ? 14.439 -8.702 -7.868 1.00 96.00 93 ILE A C 1
ATOM 759 O O . ILE A 1 93 ? 15.137 -7.837 -7.351 1.00 96.00 93 ILE A O 1
ATOM 763 N N . SER A 1 94 ? 14.455 -8.926 -9.187 1.00 96.06 94 SER A N 1
ATOM 764 C CA . SER A 1 94 ? 15.364 -8.210 -10.092 1.00 96.06 94 SER A CA 1
ATOM 765 C C . SER A 1 94 ? 15.157 -6.689 -10.076 1.00 96.06 94 SER A C 1
ATOM 767 O O . SER A 1 94 ? 16.128 -5.939 -10.168 1.00 96.06 94 SER A O 1
ATOM 769 N N . ILE A 1 95 ? 13.911 -6.212 -9.955 1.00 95.25 95 ILE A N 1
ATOM 770 C CA . ILE A 1 95 ? 13.614 -4.778 -9.815 1.00 95.25 95 ILE A CA 1
ATOM 771 C C . ILE A 1 95 ? 14.144 -4.257 -8.477 1.00 95.25 95 ILE A C 1
ATOM 773 O O . ILE A 1 95 ? 14.827 -3.232 -8.477 1.00 95.25 95 ILE A O 1
ATOM 777 N N . GLY A 1 96 ? 13.876 -4.957 -7.371 1.00 95.25 96 GLY A N 1
ATOM 778 C CA . GLY A 1 96 ? 14.364 -4.591 -6.037 1.00 95.25 96 GLY A CA 1
ATOM 779 C C . GLY A 1 96 ? 15.891 -4.506 -5.975 1.00 95.25 96 GLY A C 1
ATOM 780 O O . GLY A 1 96 ? 16.443 -3.510 -5.509 1.00 95.25 96 GLY A O 1
ATOM 781 N N . GLU A 1 97 ? 16.591 -5.483 -6.556 1.00 94.50 97 GLU A N 1
ATOM 782 C CA . GLU A 1 97 ? 18.054 -5.486 -6.686 1.00 94.50 97 GLU A CA 1
ATOM 783 C C . GLU A 1 97 ? 18.572 -4.339 -7.566 1.00 94.50 97 GLU A C 1
ATOM 785 O O . GLU A 1 97 ? 19.601 -3.726 -7.261 1.00 94.50 97 GLU A O 1
ATOM 790 N N . HIS A 1 98 ? 17.857 -4.015 -8.648 1.00 92.31 98 HIS A N 1
ATOM 791 C CA . HIS A 1 98 ? 18.223 -2.923 -9.546 1.00 92.31 98 HIS A CA 1
ATOM 792 C C . HIS A 1 98 ? 18.126 -1.558 -8.851 1.00 92.31 98 HIS A C 1
ATOM 794 O O . HIS A 1 98 ? 19.065 -0.759 -8.928 1.00 92.31 98 HIS A O 1
ATOM 800 N N . ILE A 1 99 ? 17.020 -1.291 -8.148 1.00 93.56 99 ILE A N 1
ATOM 801 C CA . ILE A 1 99 ? 16.813 -0.019 -7.437 1.00 93.56 99 ILE A CA 1
ATOM 802 C C . ILE A 1 99 ? 17.531 0.023 -6.077 1.00 93.56 99 ILE A C 1
ATOM 804 O O . ILE A 1 99 ? 17.820 1.115 -5.587 1.00 93.56 99 ILE A O 1
ATOM 808 N N . ARG A 1 100 ? 17.900 -1.142 -5.524 1.00 94.12 100 ARG A N 1
ATOM 809 C CA . ARG A 1 100 ? 18.530 -1.349 -4.206 1.00 94.12 100 ARG A CA 1
ATOM 810 C C . ARG A 1 100 ? 17.709 -0.776 -3.055 1.00 94.12 100 ARG A C 1
ATOM 812 O O . ARG A 1 100 ? 18.240 -0.060 -2.206 1.00 94.12 100 ARG A O 1
ATOM 819 N N . LEU A 1 101 ? 16.413 -1.067 -3.060 1.00 94.94 101 LEU A N 1
ATOM 820 C CA . LEU A 1 101 ? 15.471 -0.623 -2.034 1.00 94.94 101 LEU A CA 1
ATOM 821 C C . LEU A 1 101 ? 14.707 -1.831 -1.471 1.00 94.94 101 LEU A C 1
ATOM 823 O O . LEU A 1 101 ? 14.653 -2.861 -2.142 1.00 94.94 101 LEU A O 1
ATOM 827 N N . PRO A 1 102 ? 14.130 -1.717 -0.262 1.00 96.00 102 PRO A N 1
ATOM 828 C CA . PRO A 1 102 ? 13.351 -2.792 0.353 1.00 96.00 102 PRO A CA 1
ATOM 829 C C . PRO A 1 102 ? 12.106 -3.204 -0.454 1.00 96.00 102 PRO A C 1
ATOM 831 O O . PRO A 1 102 ? 11.707 -2.534 -1.413 1.00 96.00 102 PRO A O 1
ATOM 834 N N . ASP A 1 103 ? 11.474 -4.307 -0.052 1.00 96.94 103 ASP A N 1
ATOM 835 C CA . ASP A 1 103 ? 10.340 -4.901 -0.771 1.00 96.94 103 ASP A CA 1
ATOM 836 C C . ASP A 1 103 ? 9.113 -3.979 -0.829 1.00 96.94 103 ASP A C 1
ATOM 838 O O . ASP A 1 103 ? 8.486 -3.850 -1.880 1.00 96.94 103 ASP A O 1
ATOM 842 N N . ASP A 1 104 ? 8.782 -3.279 0.254 1.00 97.38 104 ASP A N 1
ATOM 843 C CA . ASP A 1 104 ? 7.659 -2.335 0.292 1.00 97.38 104 ASP A CA 1
ATOM 844 C C . ASP A 1 104 ? 7.881 -1.129 -0.640 1.00 97.38 104 ASP A C 1
ATOM 846 O O . ASP A 1 104 ? 6.989 -0.729 -1.394 1.00 97.38 104 ASP A O 1
ATOM 850 N N . VAL A 1 105 ? 9.111 -0.618 -0.693 1.00 97.56 105 VAL A N 1
ATOM 851 C CA . VAL A 1 105 ? 9.523 0.405 -1.658 1.00 97.56 105 VAL A CA 1
ATOM 852 C C . VAL A 1 105 ? 9.476 -0.135 -3.089 1.00 97.56 105 VAL A C 1
ATOM 854 O O . VAL A 1 105 ? 9.042 0.573 -3.997 1.00 97.56 105 VAL A O 1
ATOM 857 N N . THR A 1 106 ? 9.869 -1.391 -3.310 1.00 97.75 106 THR A N 1
ATOM 858 C CA . THR A 1 106 ? 9.792 -2.053 -4.623 1.00 97.75 106 THR A CA 1
ATOM 859 C C . THR A 1 106 ? 8.341 -2.207 -5.086 1.00 97.75 106 THR A C 1
ATOM 861 O O . THR A 1 106 ? 8.033 -1.938 -6.251 1.00 97.75 106 THR A O 1
ATOM 864 N N . MET A 1 107 ? 7.423 -2.550 -4.176 1.00 98.19 107 MET A N 1
ATOM 865 C CA . MET A 1 107 ? 5.979 -2.560 -4.437 1.00 98.19 107 MET A CA 1
ATOM 866 C C . MET A 1 107 ? 5.486 -1.178 -4.877 1.00 98.19 107 MET A C 1
ATOM 868 O O . MET A 1 107 ? 4.849 -1.066 -5.927 1.00 98.19 107 MET A O 1
ATOM 872 N N . GLY A 1 108 ? 5.830 -0.122 -4.131 1.00 98.12 108 GLY A N 1
ATOM 873 C CA . GLY A 1 108 ? 5.485 1.255 -4.492 1.00 98.12 108 GLY A CA 1
ATOM 874 C C . GLY A 1 108 ? 6.077 1.682 -5.834 1.00 98.12 108 GLY A C 1
ATOM 875 O O . GLY A 1 108 ? 5.371 2.243 -6.667 1.00 98.12 108 GLY A O 1
ATOM 876 N N . TYR A 1 109 ? 7.333 1.334 -6.116 1.00 97.75 109 TYR A N 1
ATOM 877 C CA . TYR A 1 109 ? 7.969 1.622 -7.403 1.00 97.75 109 TYR A CA 1
ATOM 878 C C . TYR A 1 109 ? 7.204 0.978 -8.569 1.00 97.75 109 TYR A C 1
ATOM 880 O O . TYR A 1 109 ? 6.912 1.626 -9.576 1.00 97.75 109 TYR A O 1
ATOM 888 N N . ILE A 1 110 ? 6.815 -0.290 -8.442 1.00 98.25 110 ILE A N 1
ATOM 889 C CA . ILE A 1 110 ? 6.052 -0.977 -9.489 1.00 98.25 110 ILE A CA 1
ATOM 890 C C . ILE A 1 110 ? 4.664 -0.344 -9.657 1.00 98.25 110 ILE A C 1
ATOM 892 O O . ILE A 1 110 ? 4.242 -0.076 -10.782 1.00 98.25 110 ILE A O 1
ATOM 896 N N . ILE A 1 111 ? 3.952 -0.084 -8.563 1.00 98.56 111 ILE A N 1
ATOM 897 C CA . ILE A 1 111 ? 2.557 0.369 -8.609 1.00 98.56 111 ILE A CA 1
ATOM 898 C C . ILE A 1 111 ? 2.453 1.855 -8.995 1.00 98.56 111 ILE A C 1
ATOM 900 O O . ILE A 1 111 ? 1.783 2.202 -9.970 1.00 98.56 111 ILE A O 1
ATOM 904 N N . GLU A 1 112 ? 3.146 2.738 -8.284 1.00 98.06 112 GLU A N 1
ATOM 905 C CA . GLU A 1 112 ? 3.080 4.181 -8.523 1.00 98.06 112 GLU A CA 1
ATOM 906 C C . GLU A 1 112 ? 3.896 4.598 -9.741 1.00 98.06 112 GLU A C 1
ATOM 908 O O . GLU A 1 112 ? 3.408 5.318 -10.616 1.00 98.06 112 GLU A O 1
ATOM 913 N N . HIS A 1 113 ? 5.151 4.149 -9.830 1.00 96.25 113 HIS A N 1
ATOM 914 C CA . HIS A 1 113 ? 6.030 4.627 -10.888 1.00 96.25 113 HIS A CA 1
ATOM 915 C C . HIS A 1 113 ? 5.795 3.905 -12.218 1.00 96.25 113 HIS A C 1
ATOM 917 O O . HIS A 1 113 ? 5.665 4.589 -13.238 1.00 96.25 113 HIS A O 1
ATOM 923 N N . LEU A 1 114 ? 5.725 2.570 -12.244 1.00 96.56 114 LEU A N 1
ATOM 924 C CA . LEU A 1 114 ? 5.568 1.828 -13.505 1.00 96.56 114 LEU A CA 1
ATOM 925 C C . LEU A 1 114 ? 4.105 1.741 -13.960 1.00 96.56 114 LEU A C 1
ATOM 927 O O . LEU A 1 114 ? 3.821 2.018 -15.124 1.00 96.56 114 LEU A O 1
ATOM 931 N N . LEU A 1 115 ? 3.176 1.403 -13.060 1.00 97.88 115 LEU A N 1
ATOM 932 C CA . LEU A 1 115 ? 1.750 1.246 -13.390 1.00 97.88 115 LEU A CA 1
ATOM 933 C C . LEU A 1 115 ? 0.935 2.545 -13.304 1.00 97.88 115 LEU A C 1
ATOM 935 O O . LEU A 1 115 ? -0.217 2.556 -13.744 1.00 97.88 115 LEU A O 1
ATOM 939 N N . LYS A 1 116 ? 1.515 3.637 -12.786 1.00 97.81 116 LYS A N 1
ATOM 940 C CA . LYS A 1 116 ? 0.844 4.943 -12.631 1.00 97.81 116 LYS A CA 1
ATOM 941 C C . LYS A 1 116 ? -0.439 4.852 -11.803 1.00 97.81 116 LYS A C 1
ATOM 943 O O . LYS A 1 116 ? -1.449 5.475 -12.135 1.00 97.81 116 LYS A O 1
ATOM 948 N N . LYS A 1 117 ? -0.411 4.043 -10.742 1.00 98.38 117 LYS A N 1
ATOM 949 C CA . LYS A 1 117 ? -1.509 3.909 -9.783 1.00 98.38 117 LYS A CA 1
ATOM 950 C C . LYS A 1 117 ? -1.089 4.461 -8.442 1.00 98.38 117 LYS A C 1
ATOM 952 O O . LYS A 1 117 ? -0.119 3.993 -7.870 1.00 98.38 117 LYS A O 1
ATOM 957 N N . ASN A 1 118 ? -1.830 5.450 -7.965 1.00 98.19 118 ASN A N 1
ATOM 958 C CA . ASN A 1 118 ? -1.516 6.115 -6.714 1.00 98.19 118 ASN A CA 1
ATOM 959 C C . ASN A 1 118 ? -1.866 5.214 -5.525 1.00 98.19 118 ASN A C 1
ATOM 961 O O . ASN A 1 118 ? -2.879 4.508 -5.533 1.00 98.19 118 ASN A O 1
ATOM 965 N N . LEU A 1 119 ? -1.054 5.307 -4.482 1.00 98.69 119 LEU A N 1
ATOM 966 C CA . LEU A 1 119 ? -1.355 4.844 -3.146 1.00 98.69 119 LEU A CA 1
ATOM 967 C C . LEU A 1 119 ? -2.594 5.579 -2.640 1.00 98.69 119 LEU A C 1
ATOM 969 O O . LEU A 1 119 ? -2.643 6.807 -2.559 1.00 98.69 119 LEU A O 1
ATOM 973 N N . THR A 1 120 ? -3.602 4.805 -2.271 1.00 98.69 120 THR A N 1
ATOM 974 C CA . THR A 1 120 ? -4.759 5.291 -1.533 1.00 98.69 120 THR A CA 1
ATOM 975 C C . THR A 1 120 ? -4.410 5.247 -0.055 1.00 98.69 120 THR A C 1
ATOM 977 O O . THR A 1 120 ? -4.285 4.171 0.535 1.00 98.69 120 THR A O 1
ATOM 980 N N . VAL A 1 121 ? -4.209 6.431 0.522 1.00 98.38 121 VAL A N 1
ATOM 981 C CA . VAL A 1 121 ? -3.837 6.569 1.929 1.00 98.38 121 VAL A CA 1
ATOM 982 C C . VAL A 1 121 ? -5.018 6.185 2.813 1.00 98.38 121 VAL A C 1
ATOM 984 O O . VAL A 1 121 ? -6.097 6.767 2.714 1.00 98.38 121 VAL A O 1
ATOM 987 N N . VAL A 1 122 ? -4.795 5.212 3.692 1.00 98.19 122 VAL A N 1
ATOM 988 C CA . VAL A 1 122 ? -5.749 4.787 4.714 1.00 98.19 122 VAL A CA 1
ATOM 989 C C . VAL A 1 122 ? -5.118 5.008 6.085 1.00 98.19 122 VAL A C 1
ATOM 991 O O . VAL A 1 122 ? -4.203 4.294 6.487 1.00 98.19 122 VAL A O 1
ATOM 994 N N . GLU A 1 123 ? -5.638 5.989 6.821 1.00 96.38 123 GLU A N 1
ATOM 995 C CA . GLU A 1 123 ? -5.063 6.446 8.097 1.00 96.38 123 GLU A CA 1
ATOM 996 C C . GLU A 1 123 ? -5.059 5.391 9.209 1.00 96.38 123 GLU A C 1
ATOM 998 O O . GLU A 1 123 ? -4.288 5.518 10.158 1.00 96.38 123 GLU A O 1
ATOM 1003 N N . ASN A 1 124 ? -5.901 4.361 9.072 1.00 96.94 124 ASN A N 1
ATOM 1004 C CA . ASN A 1 124 ? -6.090 3.294 10.051 1.00 96.94 124 ASN A CA 1
ATOM 1005 C C . ASN A 1 124 ? -5.003 2.203 10.035 1.00 96.94 124 ASN A C 1
ATOM 1007 O O . ASN A 1 124 ? -5.105 1.248 10.810 1.00 96.94 124 ASN A O 1
ATOM 1011 N N . PHE A 1 125 ? -4.021 2.288 9.136 1.00 97.94 125 PHE A N 1
ATOM 1012 C CA . PHE A 1 125 ? -2.833 1.436 9.176 1.00 97.94 125 PHE A CA 1
ATOM 1013 C C . PHE A 1 125 ? -1.730 2.139 9.968 1.00 97.94 125 PHE A C 1
ATOM 1015 O O . PHE A 1 125 ? -1.494 3.324 9.745 1.00 97.94 125 PHE A O 1
ATOM 1022 N N . HIS A 1 126 ? -1.047 1.423 10.859 1.00 96.81 126 HIS A N 1
ATOM 1023 C CA . HIS A 1 126 ? -0.061 2.014 11.762 1.00 96.81 126 HIS A CA 1
ATOM 1024 C C . HIS A 1 126 ? 1.226 1.190 11.828 1.00 96.81 126 HIS A C 1
ATOM 1026 O O . HIS A 1 126 ? 1.189 0.024 12.222 1.00 96.81 126 HIS A O 1
ATOM 1032 N N . SER A 1 127 ? 2.366 1.800 11.482 1.00 95.31 127 SER A N 1
ATOM 1033 C CA . SER A 1 127 ? 3.688 1.159 11.610 1.00 95.31 127 SER A CA 1
ATOM 1034 C C . SER A 1 127 ? 4.374 1.494 12.930 1.00 95.31 127 SER A C 1
ATOM 1036 O O . SER A 1 127 ? 4.054 2.485 13.582 1.00 95.31 12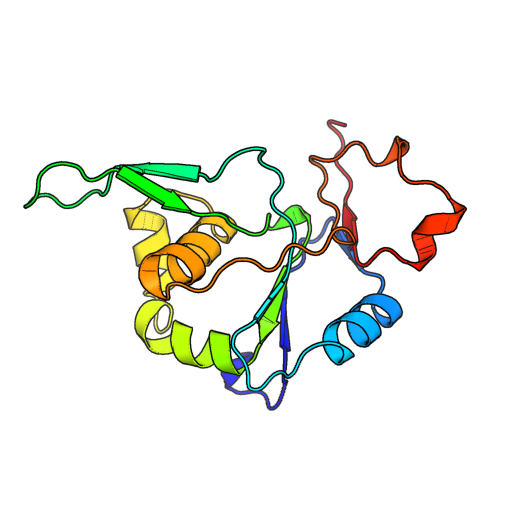7 SER A O 1
ATOM 1038 N N . HIS A 1 128 ? 5.413 0.739 13.290 1.00 91.50 128 HIS A N 1
ATOM 1039 C CA . HIS A 1 128 ? 6.272 1.053 14.435 1.00 91.50 128 HIS A CA 1
ATOM 1040 C C . HIS A 1 128 ? 7.051 2.379 14.295 1.00 91.50 128 HIS A C 1
ATOM 1042 O O . HIS A 1 128 ? 7.742 2.781 15.229 1.00 91.50 128 HIS A O 1
ATOM 1048 N N . LEU A 1 129 ? 6.968 3.060 13.145 1.00 91.75 129 LEU A N 1
ATOM 1049 C CA . LEU A 1 129 ? 7.546 4.390 12.924 1.00 91.75 129 LEU A CA 1
ATOM 1050 C C . LEU A 1 129 ? 6.607 5.517 13.388 1.00 91.75 129 LEU A C 1
ATOM 1052 O O . LEU A 1 129 ? 6.995 6.687 13.397 1.00 91.75 129 LEU A O 1
ATOM 1056 N N . GLU A 1 130 ? 5.374 5.181 13.775 1.00 90.12 130 GLU A N 1
ATOM 1057 C CA . GLU A 1 130 ? 4.407 6.113 14.339 1.00 90.12 130 GLU A CA 1
ATOM 1058 C C . GLU A 1 130 ? 4.396 6.052 15.882 1.00 90.12 130 GLU A C 1
ATOM 1060 O O . GLU A 1 130 ? 4.507 4.986 16.491 1.00 90.12 130 GLU A O 1
ATOM 1065 N N . PRO A 1 131 ? 4.209 7.194 16.564 1.00 88.62 131 PRO A N 1
ATOM 1066 C CA . PRO A 1 131 ? 4.078 7.238 18.019 1.00 88.62 131 PRO A CA 1
ATOM 1067 C C . PRO A 1 131 ? 2.720 6.677 18.490 1.00 88.62 131 PRO A C 1
ATOM 1069 O O . PRO A 1 131 ? 1.792 7.440 18.774 1.00 88.62 131 PRO A O 1
ATOM 1072 N N . MET A 1 132 ? 2.619 5.349 18.651 1.00 87.88 132 MET A N 1
ATOM 1073 C CA . MET A 1 132 ? 1.386 4.641 19.061 1.00 87.88 132 MET A CA 1
ATOM 1074 C C . MET A 1 132 ? 0.724 5.217 20.322 1.00 87.88 132 MET A C 1
ATOM 1076 O O . MET A 1 132 ? -0.495 5.169 20.462 1.00 87.88 132 MET A O 1
ATOM 1080 N N . LYS A 1 133 ? 1.507 5.814 21.231 1.00 86.94 133 LYS A N 1
ATOM 1081 C CA . LYS A 1 133 ? 1.013 6.443 22.470 1.00 86.94 133 LYS A CA 1
ATOM 1082 C C . LYS A 1 133 ? -0.008 7.567 22.251 1.00 86.94 133 LYS A C 1
ATOM 1084 O O . LYS A 1 133 ? -0.703 7.931 23.194 1.00 86.94 133 LYS A O 1
ATOM 1089 N N . PHE A 1 134 ? -0.070 8.147 21.050 1.00 88.06 134 PHE A N 1
ATOM 1090 C CA . PHE A 1 134 ? -1.036 9.198 20.722 1.00 88.06 134 PHE A CA 1
ATOM 1091 C C . PHE A 1 134 ? -2.365 8.656 20.181 1.00 88.06 134 PHE A C 1
ATOM 1093 O O . PHE A 1 134 ? -3.303 9.435 20.000 1.00 88.06 134 PHE A O 1
ATOM 1100 N N . LEU A 1 135 ? -2.483 7.343 19.958 1.00 89.88 135 LEU A N 1
ATOM 1101 C CA . LEU A 1 135 ? -3.752 6.724 19.595 1.00 89.88 135 LEU A CA 1
ATOM 1102 C C . LEU A 1 135 ? -4.679 6.709 20.812 1.00 89.88 135 LEU A C 1
ATOM 1104 O O . LEU A 1 135 ? -4.369 6.156 21.869 1.00 89.88 135 LEU A O 1
ATOM 1108 N N . LYS A 1 136 ? -5.838 7.350 20.656 1.00 91.56 136 LYS A N 1
ATOM 1109 C CA . LYS A 1 136 ? -6.880 7.388 21.683 1.00 91.56 136 LYS A CA 1
ATOM 1110 C C . LYS A 1 136 ? -7.456 5.990 21.879 1.00 91.56 136 LYS A C 1
ATOM 1112 O O . LYS A 1 136 ? -7.745 5.305 20.899 1.00 91.56 136 LYS A O 1
ATOM 1117 N N . LYS A 1 137 ? -7.672 5.590 23.135 1.00 91.38 137 LYS A N 1
ATOM 1118 C CA . LYS A 1 137 ? -8.193 4.255 23.476 1.00 91.38 137 LYS A CA 1
ATOM 1119 C C . LYS A 1 137 ? -9.538 3.981 22.808 1.00 91.38 137 LYS A C 1
ATOM 1121 O O . LYS A 1 137 ? -9.793 2.869 22.361 1.00 91.38 137 LYS A O 1
ATOM 1126 N N . GLU A 1 138 ? -10.362 5.014 22.697 1.00 94.12 138 GLU A N 1
ATOM 1127 C CA . GLU A 1 138 ? -11.704 4.956 22.125 1.00 94.12 138 GLU A CA 1
ATOM 1128 C C . GLU A 1 138 ? -11.673 4.730 20.607 1.00 94.12 138 GLU A C 1
ATOM 1130 O O . GLU A 1 138 ? -12.631 4.209 20.053 1.00 94.12 138 GLU A O 1
ATOM 1135 N N . ALA A 1 139 ? -10.567 5.081 19.941 1.00 92.38 139 ALA A N 1
ATOM 1136 C CA . ALA A 1 139 ? -10.392 4.914 18.501 1.00 92.38 139 ALA A CA 1
ATOM 1137 C C . ALA A 1 139 ? -9.727 3.578 18.129 1.00 92.38 139 ALA A C 1
ATOM 1139 O O . ALA A 1 139 ? -9.596 3.280 16.944 1.00 92.38 139 ALA A O 1
ATOM 1140 N N . LEU A 1 140 ? -9.279 2.770 19.101 1.00 93.38 140 LEU A N 1
ATOM 1141 C CA . LEU A 1 140 ? -8.520 1.544 18.820 1.00 93.38 140 LEU A CA 1
ATOM 1142 C C . LEU A 1 140 ? -9.335 0.521 18.019 1.00 93.38 140 LEU A C 1
ATOM 1144 O O . LEU A 1 140 ? -8.794 -0.148 17.144 1.00 93.38 140 LEU A O 1
ATOM 1148 N N . SER A 1 141 ? -10.643 0.429 18.272 1.00 95.06 141 SER A N 1
ATOM 1149 C CA . SER A 1 141 ? -11.538 -0.481 17.545 1.00 95.06 141 SER A CA 1
ATOM 1150 C C . SER A 1 141 ? -11.684 -0.143 16.061 1.00 95.06 141 SER A C 1
ATOM 1152 O O . SER A 1 141 ? -12.040 -1.022 15.273 1.00 95.06 141 SER A O 1
ATOM 1154 N N . ASP A 1 142 ? -11.402 1.105 15.685 1.00 95.94 142 ASP A N 1
ATOM 1155 C CA . ASP A 1 142 ? -11.548 1.600 14.317 1.00 95.94 142 ASP A CA 1
ATOM 1156 C C . ASP A 1 142 ? -10.259 1.470 13.498 1.00 95.94 142 ASP A C 1
ATOM 1158 O O . ASP A 1 142 ? -10.299 1.621 12.273 1.00 95.94 142 ASP A O 1
ATOM 1162 N N . GLN A 1 143 ? -9.132 1.149 14.147 1.00 97.50 143 GLN A N 1
ATOM 1163 C CA . GLN A 1 143 ? -7.857 0.934 13.467 1.00 97.50 143 GLN A CA 1
ATOM 1164 C C . GLN A 1 143 ? -7.777 -0.466 12.854 1.00 97.50 143 GLN A C 1
ATOM 1166 O O . GLN A 1 143 ? -8.372 -1.426 13.354 1.00 97.50 143 GLN A O 1
ATOM 1171 N N . VAL A 1 144 ? -7.044 -0.572 11.748 1.00 98.25 144 VAL A N 1
ATOM 1172 C CA . VAL A 1 144 ? -6.860 -1.806 10.976 1.00 98.25 144 VAL A CA 1
ATOM 1173 C C . VAL A 1 144 ? -5.638 -2.561 11.476 1.00 98.25 144 VAL A C 1
ATOM 1175 O O . VAL A 1 144 ? -5.727 -3.770 11.700 1.00 98.25 144 VAL A O 1
ATOM 1178 N N . THR A 1 145 ? -4.523 -1.861 11.677 1.00 97.88 145 THR A N 1
ATOM 1179 C CA . THR A 1 145 ? -3.283 -2.455 12.177 1.00 97.88 145 THR A CA 1
ATOM 1180 C C . THR A 1 145 ? -2.665 -1.639 13.293 1.00 97.88 145 THR A C 1
ATOM 1182 O O . THR A 1 145 ? -2.876 -0.435 13.392 1.00 97.88 145 THR A O 1
ATOM 1185 N N . PHE A 1 146 ? -1.873 -2.317 14.114 1.00 96.06 146 PHE A N 1
ATOM 1186 C CA . PHE A 1 146 ? -0.893 -1.708 15.002 1.00 96.06 146 PHE A CA 1
ATOM 1187 C C . PHE A 1 146 ? 0.418 -2.469 14.856 1.00 96.06 146 PHE A C 1
ATOM 1189 O O . PHE A 1 146 ? 0.404 -3.658 14.546 1.00 96.06 146 PHE A O 1
ATOM 1196 N N . SER A 1 147 ? 1.530 -1.817 15.157 1.00 94.44 147 SER A N 1
ATOM 1197 C CA . SER A 1 147 ? 2.850 -2.443 15.216 1.00 94.44 147 SER A CA 1
ATOM 1198 C C . SER A 1 147 ? 3.547 -2.018 16.508 1.00 94.44 147 SER A C 1
ATOM 1200 O O . SER A 1 147 ? 3.089 -1.112 17.216 1.00 94.44 147 SER A O 1
ATOM 1202 N N . TYR A 1 148 ? 4.642 -2.687 16.850 1.00 89.50 148 TYR A N 1
ATOM 1203 C CA . TYR A 1 148 ? 5.456 -2.365 18.013 1.00 89.50 148 TYR A CA 1
ATOM 1204 C C . TYR A 1 148 ? 6.939 -2.485 17.673 1.00 89.50 148 TYR A C 1
ATOM 1206 O O . TYR A 1 148 ? 7.351 -3.314 16.874 1.00 89.50 148 TYR A O 1
ATOM 1214 N N . SER A 1 149 ? 7.769 -1.679 18.330 1.00 83.56 149 SER A N 1
ATOM 1215 C CA . SER A 1 149 ? 9.223 -1.817 18.275 1.00 83.56 149 SER A CA 1
ATOM 1216 C C . SER A 1 149 ? 9.802 -1.625 19.665 1.00 83.56 149 SER A C 1
ATOM 1218 O O . SER A 1 149 ? 9.306 -0.824 20.453 1.00 83.56 149 SER A O 1
ATOM 1220 N N . LYS A 1 150 ? 10.878 -2.358 19.970 1.00 71.81 150 LYS A N 1
ATOM 1221 C CA . LYS A 1 150 ? 11.640 -2.180 21.217 1.00 71.81 150 LYS A CA 1
ATOM 1222 C C . LYS A 1 150 ? 12.407 -0.855 21.262 1.00 71.81 150 LYS A C 1
ATOM 1224 O O . LYS A 1 150 ? 12.898 -0.488 22.322 1.00 71.81 150 LYS A O 1
ATOM 1229 N N . PHE A 1 151 ? 12.542 -0.179 20.122 1.00 59.81 151 PHE A N 1
ATOM 1230 C CA . PHE A 1 151 ? 13.302 1.063 19.982 1.00 59.81 151 PHE A CA 1
ATOM 1231 C C . PHE A 1 151 ? 12.417 2.324 19.980 1.00 59.81 151 PHE A C 1
ATOM 1233 O O . PHE A 1 151 ? 12.916 3.399 19.648 1.00 59.81 151 PHE A O 1
ATOM 1240 N N . GLY A 1 152 ? 11.128 2.195 20.326 1.00 48.12 152 GLY A N 1
ATOM 1241 C CA . GLY A 1 152 ? 10.158 3.295 20.425 1.00 48.12 152 GLY A CA 1
ATOM 1242 C C . GLY A 1 152 ? 9.812 3.683 21.856 1.00 48.12 152 GLY A C 1
ATOM 1243 O O . GLY A 1 152 ? 9.698 2.768 22.701 1.00 48.12 152 GLY A O 1
#

Secondary structure (DSSP, 8-state):
-GGGS--SEEEE--TT-EE-HHHHHHHHHTS-TTS--EEE--SSSSPEEEE---TTS---EEEE----GGG-EEEEHHHHHHHHHHHTTTHHHHHHHHHT--HHHHHHIIIIIIS----EE-TT---TTS-GGGS-GGGGGG-SEE---TT-

pLDDT: mean 93.63, std 8.72, range [48.12, 98.88]

Foldseek 3Di:
DVLVDPDFKDKAEDPQKDFPVVLVVVVPVVDDLLDWAKEAAALDPAFDWDWDPDPPDDTDIDTWTFHDRQLMIMTGSNNVVVCCVCCNPCNLVVQCVNRVHDSRVSVGCSQCVVVVHHYDYDPLGEGQSDPCVPDDPVCVSNHGMYGHDPVD